Protein AF-A0A0B6YQC0-F1 (afdb_monomer_lite)

Structure (mmCIF, N/CA/C/O backbone):
data_AF-A0A0B6YQC0-F1
#
_entry.id   AF-A0A0B6YQC0-F1
#
loop_
_atom_site.group_PDB
_atom_site.id
_atom_site.type_symbol
_atom_site.label_atom_id
_atom_site.label_alt_id
_atom_site.label_comp_id
_atom_site.label_asym_id
_atom_site.label_entity_id
_atom_site.label_seq_id
_atom_site.pdbx_PDB_ins_code
_atom_site.Cartn_x
_atom_site.Cartn_y
_atom_site.Cartn_z
_atom_site.occupancy
_atom_site.B_iso_or_equiv
_atom_site.auth_seq_id
_atom_site.auth_comp_id
_atom_site.auth_asym_id
_atom_site.auth_atom_id
_atom_site.pdbx_PDB_model_num
ATOM 1 N N . ASP A 1 1 ? 16.874 11.516 -19.514 1.00 49.47 1 ASP A N 1
ATOM 2 C CA . ASP A 1 1 ? 17.128 11.112 -18.123 1.00 49.47 1 ASP A CA 1
ATOM 3 C C . ASP A 1 1 ? 16.400 9.825 -17.816 1.00 49.47 1 ASP A C 1
ATOM 5 O O . ASP A 1 1 ? 15.201 9.734 -18.053 1.00 49.47 1 ASP A O 1
ATOM 9 N N . GLU A 1 2 ? 17.141 8.812 -17.379 1.00 58.00 2 GLU A N 1
ATOM 10 C CA . GLU A 1 2 ? 16.577 7.551 -16.905 1.00 58.00 2 GLU A CA 1
ATOM 11 C C . GLU A 1 2 ? 15.943 7.817 -15.537 1.00 58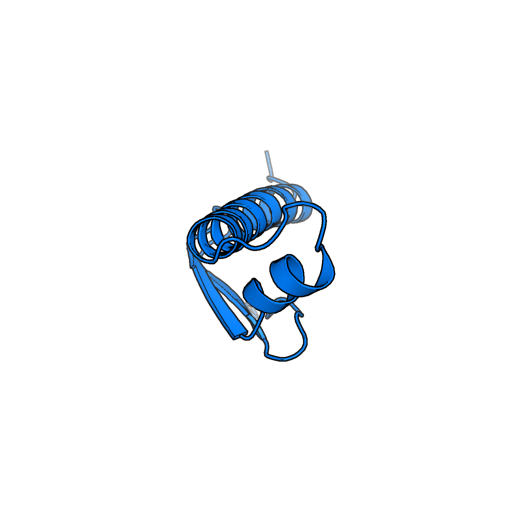.00 2 GLU A C 1
ATOM 13 O O . GLU A 1 2 ? 16.626 8.184 -14.578 1.00 58.00 2 GLU A O 1
ATOM 18 N N . VAL A 1 3 ? 14.614 7.729 -15.456 1.00 61.50 3 VAL A N 1
ATOM 19 C CA . VAL A 1 3 ? 13.921 7.879 -14.177 1.00 61.50 3 VAL A CA 1
ATOM 20 C C . VAL A 1 3 ? 14.267 6.656 -13.347 1.00 61.50 3 VAL A C 1
ATOM 22 O O . VAL A 1 3 ? 13.920 5.534 -13.704 1.00 61.50 3 VAL A O 1
ATOM 25 N N . ASN A 1 4 ? 14.973 6.884 -12.244 1.00 79.00 4 ASN A N 1
ATOM 26 C CA . ASN A 1 4 ? 15.353 5.830 -11.323 1.00 79.00 4 ASN A CA 1
ATOM 27 C C . ASN A 1 4 ? 14.096 5.045 -10.887 1.00 79.00 4 ASN A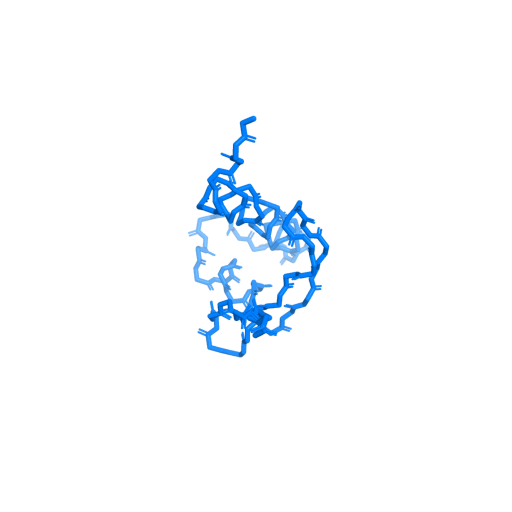 C 1
ATOM 29 O O . ASN A 1 4 ? 13.142 5.630 -10.368 1.00 79.00 4 ASN A O 1
ATOM 33 N N . SER A 1 5 ? 14.106 3.725 -11.086 1.00 78.38 5 SER A N 1
ATOM 34 C CA . SER A 1 5 ? 12.996 2.819 -10.761 1.00 78.38 5 SER A CA 1
ATOM 35 C C . SER A 1 5 ? 12.532 2.934 -9.305 1.00 78.38 5 SER A C 1
ATOM 37 O O . SER A 1 5 ? 11.338 2.815 -9.028 1.00 78.38 5 SER A O 1
ATOM 39 N N . PHE A 1 6 ? 13.437 3.271 -8.382 1.00 84.06 6 PHE A N 1
ATOM 40 C CA . PHE A 1 6 ? 13.101 3.534 -6.983 1.00 84.06 6 PHE A CA 1
ATOM 41 C C . PHE A 1 6 ? 12.189 4.756 -6.820 1.00 84.06 6 PHE A C 1
ATOM 43 O O . PHE A 1 6 ? 11.279 4.732 -5.996 1.00 84.06 6 PHE A O 1
ATOM 50 N N . VAL A 1 7 ? 12.377 5.811 -7.618 1.00 89.88 7 VAL A N 1
ATOM 51 C CA . VAL A 1 7 ? 11.548 7.028 -7.550 1.00 89.88 7 VAL A CA 1
ATOM 52 C C . VAL A 1 7 ? 10.116 6.723 -7.986 1.00 89.88 7 VAL A C 1
ATOM 54 O O . VAL A 1 7 ? 9.169 7.123 -7.309 1.00 89.88 7 VAL A O 1
ATOM 57 N N . GLY A 1 8 ? 9.955 5.958 -9.069 1.00 90.94 8 GLY A N 1
ATOM 58 C CA . GLY A 1 8 ? 8.642 5.483 -9.508 1.00 90.94 8 GLY A CA 1
ATOM 59 C C . GLY A 1 8 ? 7.974 4.577 -8.468 1.00 90.94 8 GLY A C 1
ATOM 60 O O . GLY A 1 8 ? 6.793 4.742 -8.172 1.00 90.94 8 GLY A O 1
ATOM 61 N N . ALA A 1 9 ? 8.737 3.677 -7.841 1.00 91.50 9 ALA A N 1
ATOM 62 C CA . ALA A 1 9 ? 8.219 2.806 -6.789 1.00 91.50 9 ALA A CA 1
ATOM 63 C C . ALA A 1 9 ? 7.728 3.589 -5.557 1.00 91.50 9 ALA A C 1
ATOM 65 O O . ALA A 1 9 ? 6.662 3.277 -5.027 1.00 91.50 9 ALA A O 1
ATOM 66 N N . PHE A 1 10 ? 8.450 4.630 -5.126 1.00 93.75 10 PHE A N 1
ATOM 67 C CA . PHE A 1 10 ? 8.003 5.498 -4.029 1.00 93.75 10 PHE A CA 1
ATOM 68 C C . PHE A 1 10 ? 6.742 6.285 -4.380 1.00 93.75 10 PHE A C 1
ATOM 70 O O . PHE A 1 10 ? 5.843 6.393 -3.548 1.00 93.75 10 PHE A O 1
ATOM 77 N N . HIS A 1 11 ? 6.653 6.807 -5.604 1.00 94.75 11 HIS A N 1
ATOM 78 C CA . HIS A 1 11 ? 5.439 7.464 -6.083 1.00 94.75 11 HIS A CA 1
ATOM 79 C C . HIS A 1 11 ? 4.228 6.524 -5.986 1.00 94.75 11 HIS A C 1
ATOM 81 O O . HIS A 1 11 ? 3.193 6.884 -5.422 1.00 94.75 11 HIS A O 1
ATOM 87 N N . ASP A 1 12 ? 4.379 5.289 -6.456 1.00 95.44 12 ASP A N 1
ATOM 88 C CA . ASP A 1 12 ? 3.301 4.301 -6.419 1.00 95.44 12 ASP A CA 1
ATOM 89 C C . ASP A 1 12 ? 2.956 3.860 -4.993 1.00 95.44 12 ASP A C 1
ATOM 91 O O . ASP A 1 12 ? 1.786 3.631 -4.689 1.00 95.44 12 ASP A O 1
ATOM 95 N N . ALA A 1 13 ? 3.937 3.813 -4.087 1.00 95.56 13 ALA A N 1
ATOM 96 C CA . ALA A 1 13 ? 3.699 3.540 -2.671 1.00 95.56 13 ALA A CA 1
ATOM 97 C C . ALA A 1 13 ? 2.834 4.625 -2.003 1.00 95.56 13 ALA A C 1
ATOM 99 O O . ALA A 1 13 ? 1.968 4.308 -1.187 1.00 95.56 13 ALA A O 1
ATOM 100 N N . VAL A 1 14 ? 3.012 5.900 -2.371 1.00 97.38 14 VAL A N 1
ATOM 101 C CA . VAL A 1 14 ? 2.165 6.997 -1.870 1.00 97.38 14 VAL A CA 1
ATOM 102 C C . VAL A 1 14 ? 0.732 6.868 -2.388 1.00 97.38 14 VAL A C 1
ATOM 104 O O . VAL A 1 14 ? -0.209 7.070 -1.620 1.00 97.38 14 VAL A O 1
ATOM 107 N N . ILE A 1 15 ? 0.550 6.486 -3.656 1.00 97.56 15 ILE A N 1
ATOM 108 C CA . ILE A 1 15 ? -0.780 6.210 -4.222 1.00 97.56 15 ILE A CA 1
ATOM 109 C C . ILE A 1 15 ? -1.455 5.065 -3.463 1.00 97.56 15 ILE A C 1
ATOM 111 O O . ILE A 1 15 ? -2.592 5.212 -3.014 1.00 97.56 15 ILE A O 1
ATOM 115 N N . LEU A 1 16 ? -0.747 3.950 -3.268 1.00 97.88 16 LEU A N 1
ATOM 116 C CA . LEU A 1 16 ? -1.241 2.797 -2.517 1.00 97.88 16 LEU A CA 1
ATOM 117 C C . LEU A 1 16 ? -1.670 3.184 -1.095 1.00 97.88 16 LEU A C 1
ATOM 119 O O . LEU A 1 16 ? -2.766 2.827 -0.660 1.00 97.88 16 LEU A O 1
ATOM 123 N N . TYR A 1 17 ? -0.843 3.968 -0.397 1.00 97.81 17 TYR A N 1
ATOM 124 C CA . TYR A 1 17 ? -1.171 4.488 0.928 1.00 97.81 17 TYR A CA 1
ATOM 125 C C . TYR A 1 17 ? -2.422 5.369 0.908 1.00 97.81 17 TYR A C 1
ATOM 127 O O . TYR A 1 17 ? -3.297 5.198 1.754 1.00 97.81 17 TYR A O 1
ATOM 135 N N . ALA A 1 18 ? -2.543 6.281 -0.058 1.00 97.94 18 ALA A N 1
ATOM 136 C CA . ALA A 1 18 ? -3.701 7.164 -0.171 1.00 97.94 18 ALA A CA 1
ATOM 137 C C . ALA A 1 18 ? -5.006 6.379 -0.383 1.00 97.94 18 ALA A C 1
ATOM 139 O O . ALA A 1 18 ? -6.023 6.701 0.234 1.00 97.94 18 ALA A O 1
ATOM 140 N N . ILE A 1 19 ? -4.971 5.321 -1.199 1.00 98.00 19 ILE A N 1
ATOM 141 C CA . ILE A 1 19 ? -6.127 4.446 -1.423 1.00 98.00 19 ILE A CA 1
ATOM 142 C C . ILE A 1 19 ? -6.510 3.715 -0.127 1.00 98.00 19 ILE A C 1
ATOM 144 O O . ILE A 1 19 ? -7.661 3.796 0.307 1.00 98.00 19 ILE A O 1
ATOM 148 N N . ALA A 1 20 ? -5.548 3.060 0.528 1.00 98.12 20 ALA A N 1
ATOM 149 C CA . ALA A 1 20 ? -5.792 2.319 1.767 1.00 98.12 20 ALA A CA 1
ATOM 150 C C . ALA A 1 20 ? -6.256 3.229 2.919 1.00 98.12 20 ALA A C 1
ATOM 152 O O . ALA A 1 20 ? -7.126 2.853 3.711 1.00 98.12 20 ALA A O 1
ATOM 153 N N . LEU A 1 21 ? -5.718 4.448 3.004 1.00 98.12 21 LEU A N 1
ATOM 154 C CA . LEU A 1 21 ? -6.141 5.456 3.974 1.00 98.12 21 LEU A CA 1
ATOM 155 C C . LEU A 1 21 ? -7.582 5.904 3.716 1.00 98.12 21 LEU A C 1
ATOM 157 O O . LEU A 1 21 ? -8.368 5.983 4.657 1.00 98.12 21 LEU A O 1
ATOM 161 N N . ASN A 1 22 ? -7.951 6.156 2.460 1.00 98.25 22 ASN A N 1
ATOM 162 C CA . ASN A 1 22 ? -9.313 6.543 2.099 1.00 98.25 22 ASN A CA 1
ATOM 163 C C . ASN A 1 22 ? -10.336 5.455 2.476 1.00 98.25 22 ASN A C 1
ATOM 165 O O . ASN A 1 22 ? -11.371 5.748 3.073 1.00 98.25 22 ASN A O 1
ATOM 169 N N . GLU A 1 23 ? -10.018 4.188 2.208 1.00 97.88 23 GLU A N 1
ATOM 170 C CA . GLU A 1 23 ? -10.837 3.039 2.622 1.00 97.88 23 GLU A CA 1
ATOM 171 C C . GLU A 1 23 ? -10.926 2.911 4.152 1.00 97.88 23 GLU A C 1
ATOM 173 O O . GLU A 1 23 ? -11.979 2.572 4.693 1.00 97.88 23 GLU A O 1
ATOM 178 N N . SER A 1 24 ? -9.831 3.201 4.858 1.00 97.88 24 SER A N 1
ATOM 179 C CA . SER A 1 24 ? -9.783 3.190 6.325 1.00 97.88 24 SER A CA 1
ATOM 180 C C . SER A 1 24 ? -10.683 4.275 6.920 1.00 97.88 24 SER A C 1
ATOM 182 O O . 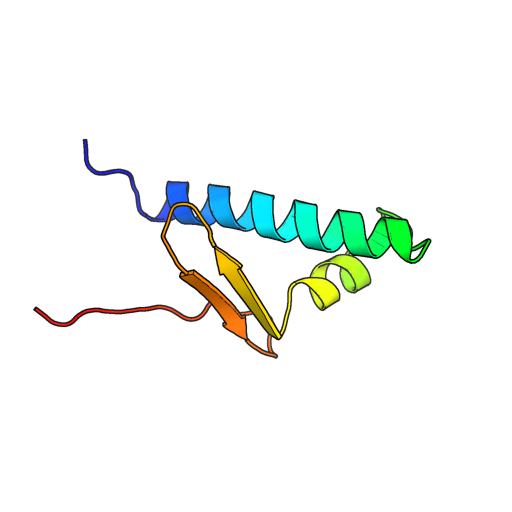SER A 1 24 ? -11.483 3.992 7.812 1.00 97.88 24 SER A O 1
ATOM 184 N N . LEU A 1 25 ? -10.626 5.494 6.378 1.00 97.94 25 LEU A N 1
ATOM 185 C CA . LEU A 1 25 ? -11.490 6.603 6.785 1.00 97.94 25 LEU A CA 1
ATOM 186 C C . LEU A 1 25 ? -12.970 6.285 6.541 1.00 97.94 25 LEU A C 1
ATOM 188 O O . LEU A 1 25 ? -13.793 6.505 7.428 1.00 97.94 25 LEU A O 1
ATOM 192 N N . ALA A 1 26 ? -13.308 5.697 5.388 1.00 98.12 26 ALA A N 1
ATOM 193 C CA . ALA A 1 26 ? -14.673 5.261 5.083 1.00 98.12 26 ALA A CA 1
ATOM 194 C C . ALA A 1 26 ? -15.191 4.185 6.059 1.00 98.12 26 ALA A C 1
ATOM 196 O O . ALA A 1 26 ? -16.389 4.111 6.327 1.00 98.12 26 ALA A O 1
ATOM 197 N N . ALA A 1 27 ? -14.291 3.377 6.622 1.00 97.56 27 ALA A N 1
ATOM 198 C CA . ALA A 1 27 ? -14.596 2.364 7.628 1.00 97.56 27 ALA A CA 1
ATOM 199 C C . ALA A 1 27 ? -14.520 2.879 9.083 1.00 97.56 27 ALA A C 1
ATOM 201 O O . ALA A 1 27 ? -14.597 2.073 10.009 1.00 97.56 27 ALA A O 1
ATOM 202 N N . ASN A 1 28 ? -14.372 4.193 9.309 1.00 97.44 28 ASN A N 1
ATOM 203 C CA . ASN A 1 28 ? -14.147 4.808 10.629 1.00 97.44 28 ASN A CA 1
ATOM 204 C C . ASN A 1 28 ? -12.923 4.248 11.383 1.00 97.44 28 ASN A C 1
ATOM 206 O O . ASN A 1 28 ? -12.864 4.273 12.615 1.00 97.44 28 ASN A O 1
ATOM 210 N N . VAL A 1 29 ? -11.929 3.742 10.654 1.00 97.38 29 VAL A N 1
ATOM 211 C CA . VAL A 1 29 ? -10.649 3.314 11.221 1.00 97.38 29 VAL A CA 1
ATOM 212 C C . VAL A 1 29 ? -9.802 4.553 11.500 1.00 97.38 29 VAL A C 1
ATOM 214 O O . VAL A 1 29 ? -9.669 5.441 10.658 1.00 97.38 29 VAL A O 1
ATOM 217 N N . SER A 1 30 ? -9.199 4.609 12.690 1.00 96.44 30 SER A N 1
ATOM 218 C CA . SER A 1 30 ? -8.266 5.682 13.039 1.00 96.44 30 SER A CA 1
ATOM 219 C C . SER A 1 30 ? -7.067 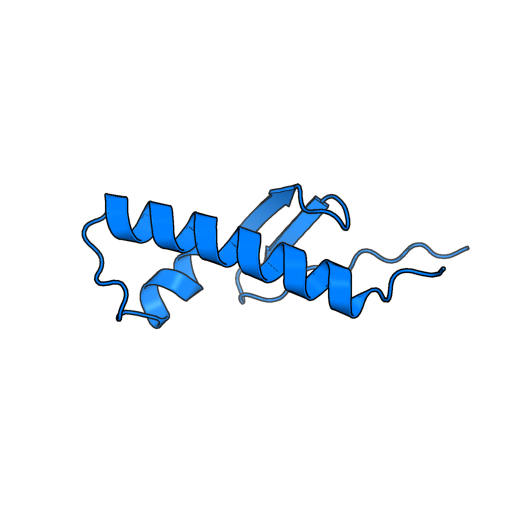5.700 12.093 1.00 96.44 30 SER A C 1
ATOM 221 O O . SER A 1 30 ? -6.438 4.667 11.869 1.00 96.44 30 SER A O 1
ATOM 223 N N . ILE A 1 31 ? -6.665 6.894 11.652 1.00 96.12 31 ILE A N 1
ATOM 224 C CA . ILE A 1 31 ? -5.450 7.097 10.848 1.00 96.12 31 ILE A CA 1
ATOM 225 C C . ILE A 1 31 ? -4.168 6.656 11.573 1.00 96.12 31 ILE A C 1
ATOM 227 O O . ILE A 1 31 ? -3.146 6.414 10.941 1.00 96.12 31 ILE A O 1
ATOM 231 N N . SER A 1 32 ? -4.214 6.544 12.905 1.00 96.75 32 SER A N 1
ATOM 232 C CA . SER A 1 32 ? -3.106 6.036 13.719 1.00 96.75 32 SER A CA 1
ATOM 233 C C . SER A 1 32 ? -3.026 4.507 13.761 1.00 96.75 32 SER A C 1
ATOM 235 O O . SER A 1 32 ? -2.020 3.967 14.221 1.00 96.75 32 SER A O 1
ATOM 237 N N . ASN A 1 33 ? -4.048 3.788 13.281 1.00 97.62 33 ASN A N 1
ATOM 238 C CA . ASN A 1 33 ? -4.020 2.332 13.184 1.00 97.62 33 ASN A CA 1
ATOM 239 C C . ASN A 1 33 ? -3.283 1.897 11.910 1.00 97.62 33 ASN A C 1
ATOM 241 O O . ASN A 1 33 ? -3.883 1.440 10.935 1.00 97.62 33 ASN A O 1
ATOM 245 N N . GLY A 1 34 ? -1.957 2.039 11.938 1.00 96.44 34 GLY A N 1
ATOM 246 C CA . GLY A 1 34 ? -1.094 1.686 10.811 1.00 96.44 34 GLY A CA 1
ATOM 247 C C . GLY A 1 34 ? -1.236 0.225 10.383 1.00 96.44 34 GLY A C 1
ATOM 248 O O . GLY A 1 34 ? -1.210 -0.060 9.194 1.00 96.44 34 GLY A O 1
ATOM 249 N N . SER A 1 35 ? -1.465 -0.704 11.317 1.00 97.06 35 SER A N 1
ATOM 250 C CA . SER A 1 35 ? -1.632 -2.126 10.993 1.00 97.06 35 SER A CA 1
ATOM 251 C C . SER A 1 35 ? -2.868 -2.405 10.139 1.00 97.06 35 SER A C 1
ATOM 253 O O . SER A 1 35 ? -2.808 -3.250 9.250 1.00 97.06 35 SER A O 1
ATOM 255 N N . GLU A 1 36 ? -3.979 -1.716 10.396 1.00 97.31 36 GLU A N 1
ATOM 256 C CA . GLU A 1 36 ? -5.207 -1.858 9.606 1.00 97.31 36 GLU A CA 1
ATOM 257 C C . GLU A 1 36 ? -5.070 -1.195 8.230 1.00 97.31 36 GLU A C 1
ATOM 259 O O . GLU A 1 36 ? -5.481 -1.776 7.226 1.00 97.31 36 GLU A O 1
ATOM 264 N N . ILE A 1 37 ? -4.423 -0.025 8.163 1.00 98.06 37 ILE A N 1
ATOM 265 C CA . ILE A 1 37 ? -4.140 0.658 6.891 1.00 98.06 37 ILE A CA 1
ATOM 266 C C . ILE A 1 37 ? -3.220 -0.207 6.023 1.00 98.06 37 ILE A C 1
ATOM 268 O O . ILE A 1 37 ? -3.528 -0.447 4.859 1.00 98.06 37 ILE A O 1
ATOM 272 N N . THR A 1 38 ? -2.129 -0.738 6.582 1.00 97.00 38 THR A N 1
ATOM 273 C CA . THR A 1 38 ? -1.202 -1.614 5.851 1.00 97.00 38 THR A CA 1
ATOM 274 C C . THR A 1 38 ? -1.884 -2.896 5.384 1.00 97.00 38 THR A C 1
ATOM 276 O O . THR A 1 38 ? -1.675 -3.299 4.246 1.00 97.00 38 THR A O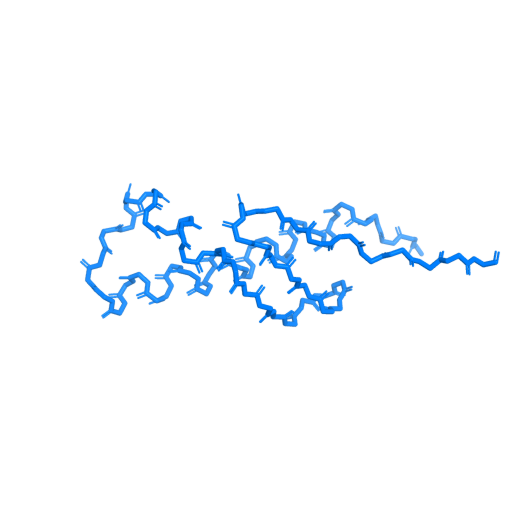 1
ATOM 279 N N . ARG A 1 39 ? -2.768 -3.504 6.187 1.00 97.62 39 ARG A N 1
ATOM 280 C CA . ARG A 1 39 ? -3.523 -4.700 5.768 1.00 97.62 39 ARG A CA 1
ATOM 281 C C . ARG A 1 39 ? -4.373 -4.447 4.521 1.00 97.62 39 ARG A C 1
ATOM 283 O O . ARG A 1 39 ? -4.492 -5.321 3.673 1.00 97.62 39 ARG A O 1
ATOM 290 N N . ARG A 1 40 ? -4.947 -3.249 4.393 1.00 97.38 40 ARG A N 1
ATOM 291 C CA . ARG A 1 40 ? -5.747 -2.839 3.223 1.00 97.38 40 ARG A CA 1
ATOM 292 C C . ARG A 1 40 ? -4.905 -2.590 1.974 1.00 97.38 40 ARG A C 1
ATOM 294 O O . ARG A 1 40 ? -5.454 -2.454 0.883 1.00 97.38 40 ARG A O 1
ATOM 301 N N . MET A 1 41 ? -3.583 -2.523 2.106 1.00 97.88 41 MET A N 1
ATOM 302 C CA . MET A 1 41 ? -2.679 -2.451 0.961 1.00 97.88 41 MET A CA 1
ATOM 303 C C . MET A 1 41 ? -2.404 -3.821 0.334 1.00 97.88 41 MET A C 1
ATOM 305 O O . MET A 1 41 ? -1.921 -3.858 -0.790 1.00 97.88 41 MET A O 1
ATOM 309 N N . TRP A 1 42 ? -2.666 -4.920 1.046 1.00 97.88 42 TRP A N 1
ATOM 310 C CA . TRP A 1 42 ? -2.307 -6.274 0.615 1.00 97.88 42 TRP A CA 1
ATOM 311 C C . TRP A 1 42 ? -3.328 -6.852 -0.368 1.00 97.88 42 TRP A C 1
ATOM 313 O O . TRP A 1 42 ? -4.475 -6.405 -0.418 1.00 97.88 42 TRP A O 1
ATOM 323 N N . ASN A 1 43 ? -2.902 -7.867 -1.120 1.00 97.19 43 ASN A N 1
ATOM 324 C CA . ASN A 1 43 ? -3.708 -8.633 -2.073 1.00 97.19 43 ASN A CA 1
ATOM 325 C C . ASN A 1 43 ? -4.528 -7.762 -3.040 1.00 97.19 43 ASN A C 1
ATOM 327 O O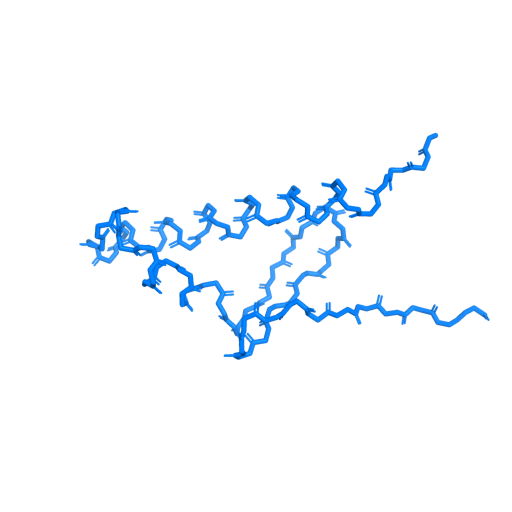 . ASN A 1 43 ? -5.749 -7.902 -3.160 1.00 97.19 43 ASN A O 1
ATOM 331 N N . ARG A 1 44 ? -3.871 -6.803 -3.696 1.00 95.88 44 ARG A N 1
ATOM 332 C CA . ARG A 1 44 ? -4.545 -5.862 -4.597 1.00 95.88 44 ARG A CA 1
ATOM 333 C C . ARG A 1 44 ? -3.673 -5.437 -5.760 1.00 95.88 44 ARG A C 1
ATOM 335 O O . ARG A 1 44 ? -2.450 -5.405 -5.668 1.00 95.88 44 ARG A O 1
ATOM 342 N N . THR A 1 45 ? -4.342 -4.991 -6.815 1.00 96.50 45 THR A N 1
ATOM 343 C CA . THR A 1 45 ? -3.710 -4.453 -8.016 1.00 96.50 45 THR A CA 1
ATOM 344 C C . THR A 1 45 ? -4.247 -3.057 -8.309 1.00 96.50 45 THR A C 1
ATOM 346 O O . THR A 1 45 ? -5.448 -2.810 -8.191 1.00 96.50 45 THR A O 1
ATOM 349 N N . PHE A 1 46 ? -3.366 -2.133 -8.686 1.00 95.56 46 PHE A N 1
ATOM 350 C CA . PHE A 1 46 ? -3.721 -0.774 -9.095 1.00 95.56 46 PHE A CA 1
ATOM 351 C C . PHE A 1 46 ? -2.787 -0.263 -10.197 1.00 95.56 46 PHE A C 1
ATOM 353 O O . PHE A 1 46 ? -1.738 -0.845 -10.471 1.00 95.56 46 PHE A O 1
ATOM 360 N N . THR A 1 47 ? -3.174 0.832 -10.848 1.00 95.38 47 THR A N 1
ATOM 361 C CA . THR A 1 47 ? -2.353 1.487 -11.872 1.00 95.38 47 THR A CA 1
ATOM 362 C C . THR A 1 47 ? -1.519 2.596 -11.237 1.00 95.38 47 THR A C 1
ATOM 364 O O . THR A 1 47 ? -2.069 3.576 -10.734 1.00 95.38 47 THR A O 1
ATOM 367 N N . GLY A 1 48 ? -0.200 2.429 -11.262 1.00 92.62 48 GLY A N 1
ATOM 368 C CA . GLY A 1 48 ? 0.791 3.424 -10.862 1.00 92.62 48 GLY A CA 1
ATOM 369 C C . GLY A 1 48 ? 1.522 4.033 -12.061 1.00 92.62 48 GLY A C 1
ATOM 370 O O . GLY A 1 48 ? 1.242 3.718 -13.219 1.00 92.62 48 GLY A O 1
ATOM 371 N N . ILE A 1 49 ? 2.500 4.898 -11.789 1.00 92.25 49 ILE A N 1
ATOM 372 C CA . ILE A 1 49 ? 3.347 5.510 -12.823 1.00 92.25 49 ILE A CA 1
ATOM 373 C C . ILE A 1 49 ? 4.348 4.513 -13.410 1.00 92.25 49 ILE A C 1
ATOM 375 O O . ILE A 1 49 ? 4.772 4.667 -14.552 1.00 92.25 49 ILE A O 1
ATOM 379 N N . THR A 1 50 ? 4.696 3.468 -12.654 1.00 88.81 50 THR A N 1
ATOM 380 C CA . THR A 1 50 ? 5.528 2.358 -13.148 1.00 88.81 50 THR A CA 1
ATOM 381 C C . THR A 1 50 ? 4.720 1.285 -13.886 1.00 88.81 50 THR A C 1
ATOM 383 O O . THR A 1 50 ? 5.268 0.247 -14.244 1.00 88.81 50 THR A O 1
ATOM 386 N N . GLY A 1 51 ? 3.429 1.533 -14.142 1.00 90.94 51 GLY A N 1
ATOM 387 C CA . GLY A 1 51 ? 2.513 0.598 -14.790 1.00 90.94 51 GLY A CA 1
ATOM 388 C C . GLY A 1 51 ? 1.596 -0.106 -13.792 1.00 90.94 51 GLY A C 1
ATOM 389 O O . GLY A 1 51 ? 1.158 0.480 -12.801 1.00 90.94 51 GLY A O 1
ATOM 390 N N . THR A 1 52 ? 1.259 -1.362 -14.074 1.00 93.56 52 THR A N 1
ATOM 391 C CA . THR A 1 52 ? 0.436 -2.174 -13.172 1.00 93.56 52 THR A CA 1
ATOM 392 C C . THR A 1 52 ? 1.248 -2.541 -11.936 1.00 93.56 52 THR A C 1
ATOM 394 O O . THR A 1 52 ? 2.336 -3.094 -12.038 1.00 93.56 52 THR A O 1
ATOM 397 N N . VAL A 1 53 ? 0.713 -2.241 -10.757 1.00 94.50 53 VAL A N 1
ATOM 398 C CA . VAL A 1 53 ? 1.330 -2.562 -9.472 1.00 94.50 53 VAL A CA 1
ATOM 399 C C . VAL A 1 53 ? 0.444 -3.568 -8.764 1.00 94.50 53 VAL A C 1
ATOM 401 O O . VAL A 1 53 ? -0.726 -3.279 -8.519 1.00 94.50 53 VAL A O 1
ATOM 404 N N . SER A 1 54 ? 0.998 -4.728 -8.424 1.00 95.81 54 SER A N 1
ATOM 405 C CA . SER A 1 54 ? 0.304 -5.750 -7.637 1.00 95.81 54 SER A CA 1
ATOM 406 C C . SER A 1 54 ? 1.041 -5.992 -6.330 1.00 95.81 54 SER A C 1
ATOM 408 O O . SER A 1 54 ? 2.263 -6.138 -6.332 1.00 95.81 54 SER A O 1
ATOM 410 N N . ILE A 1 55 ? 0.290 -6.010 -5.234 1.00 97.56 55 ILE A N 1
ATOM 411 C CA . ILE A 1 55 ? 0.750 -6.378 -3.899 1.00 97.56 55 ILE A CA 1
ATOM 412 C C . ILE A 1 55 ? 0.130 -7.728 -3.565 1.00 97.56 55 ILE A C 1
ATOM 414 O O . ILE A 1 55 ? -1.090 -7.877 -3.671 1.00 97.56 55 ILE A O 1
ATOM 418 N N . ASP A 1 56 ? 0.952 -8.698 -3.186 1.00 95.94 56 ASP A N 1
ATOM 419 C CA . ASP A 1 56 ? 0.498 -10.040 -2.846 1.00 95.94 56 ASP A CA 1
ATOM 420 C C . ASP A 1 56 ? -0.169 -10.108 -1.461 1.00 95.94 56 ASP A C 1
ATOM 422 O O . ASP A 1 56 ? -0.352 -9.111 -0.753 1.00 95.94 56 ASP A O 1
ATOM 426 N N . GLU A 1 57 ? -0.575 -11.316 -1.080 1.00 96.38 57 GLU A N 1
ATOM 427 C CA . GLU A 1 57 ? -1.223 -11.599 0.203 1.00 96.38 57 GLU A CA 1
ATOM 428 C C . GLU A 1 57 ? -0.305 -11.411 1.418 1.00 96.38 57 GLU A C 1
ATOM 430 O O . GLU A 1 57 ? -0.811 -11.281 2.533 1.00 96.38 57 GLU A O 1
ATOM 435 N N . ASN A 1 58 ? 1.014 -11.360 1.216 1.00 96.31 58 ASN A N 1
ATOM 436 C CA . ASN A 1 58 ? 2.009 -11.120 2.260 1.00 96.31 58 ASN A CA 1
ATOM 437 C C . ASN A 1 58 ? 2.392 -9.637 2.379 1.00 96.31 58 ASN A C 1
ATOM 439 O O . ASN A 1 58 ? 3.106 -9.262 3.310 1.00 96.31 58 ASN A O 1
ATOM 443 N N . GLY A 1 59 ? 1.900 -8.792 1.470 1.00 94.31 59 GLY A N 1
ATOM 444 C CA . GLY A 1 59 ? 2.216 -7.370 1.429 1.00 94.31 59 GLY A CA 1
ATOM 445 C C . GLY A 1 59 ? 3.435 -7.018 0.584 1.00 94.31 59 GLY A C 1
ATOM 446 O O . GLY A 1 59 ? 3.864 -5.862 0.615 1.00 94.31 59 GLY A O 1
ATOM 447 N N . ASP A 1 60 ? 3.969 -7.970 -0.177 1.00 95.25 60 ASP A N 1
ATOM 448 C CA . ASP A 1 60 ? 5.113 -7.759 -1.052 1.00 95.25 60 ASP A CA 1
ATOM 449 C C . ASP A 1 60 ? 4.653 -7.333 -2.445 1.00 95.25 60 ASP A C 1
ATOM 451 O O . ASP A 1 60 ? 3.629 -7.773 -2.969 1.00 95.25 60 ASP A O 1
ATOM 455 N N . ARG A 1 61 ? 5.418 -6.439 -3.075 1.00 92.06 61 ARG A N 1
ATOM 456 C CA . ARG A 1 61 ? 5.147 -6.035 -4.454 1.00 92.06 61 ARG A CA 1
ATOM 457 C C . ARG A 1 61 ? 5.631 -7.118 -5.415 1.00 92.06 61 ARG A C 1
ATOM 459 O O . ARG A 1 61 ? 6.816 -7.449 -5.420 1.00 92.06 61 ARG A O 1
ATOM 466 N N . ASN A 1 62 ? 4.752 -7.567 -6.307 1.00 89.44 62 ASN A N 1
ATOM 467 C CA . ASN A 1 62 ? 5.128 -8.455 -7.401 1.00 89.44 62 ASN A CA 1
ATOM 468 C C . ASN A 1 62 ? 6.073 -7.712 -8.351 1.00 89.44 62 ASN A C 1
ATOM 470 O O . ASN A 1 62 ? 5.758 -6.621 -8.838 1.00 89.44 62 ASN A O 1
ATOM 474 N N . ALA A 1 63 ? 7.243 -8.296 -8.594 1.00 78.06 63 ALA A N 1
ATOM 475 C CA . ALA A 1 63 ? 8.231 -7.739 -9.501 1.00 78.06 63 ALA A CA 1
ATOM 476 C C . ALA A 1 63 ? 8.023 -8.301 -10.913 1.00 78.06 63 ALA A C 1
ATOM 478 O O . ALA A 1 63 ? 8.226 -9.492 -11.151 1.00 78.06 63 ALA A O 1
ATOM 479 N N . ASP A 1 64 ? 7.638 -7.432 -11.845 1.00 71.31 64 ASP A N 1
ATOM 480 C CA . ASP A 1 64 ? 7.569 -7.776 -13.261 1.00 71.31 64 ASP A CA 1
ATOM 481 C C . ASP A 1 64 ? 8.958 -7.618 -13.892 1.00 71.31 64 ASP A C 1
ATOM 483 O O . ASP A 1 64 ? 9.519 -6.521 -13.941 1.00 71.31 64 ASP A O 1
ATOM 487 N N . TYR A 1 65 ? 9.518 -8.723 -14.386 1.00 64.06 65 TYR A N 1
ATOM 488 C CA . TYR A 1 65 ? 10.780 -8.736 -15.124 1.00 64.06 65 TYR A CA 1
ATOM 489 C C . TYR A 1 65 ? 10.525 -9.102 -16.584 1.00 64.06 65 TYR A C 1
ATOM 491 O O . TYR A 1 65 ? 9.830 -10.071 -16.881 1.00 64.06 65 TYR A O 1
ATOM 499 N N . SER A 1 66 ? 11.131 -8.352 -17.503 1.00 68.69 66 SER A N 1
ATOM 500 C CA . SER A 1 66 ? 11.255 -8.760 -18.904 1.00 68.69 66 SER A CA 1
ATOM 501 C C . SER A 1 66 ? 12.665 -9.288 -19.136 1.00 68.69 66 SER A C 1
ATOM 503 O O . SER A 1 66 ? 13.637 -8.608 -18.810 1.00 68.69 66 SER A O 1
ATOM 505 N N . LEU A 1 67 ? 12.780 -10.494 -19.691 1.00 61.28 67 LEU A N 1
ATOM 506 C CA . LEU A 1 67 ? 14.040 -10.975 -20.252 1.00 61.28 67 LEU A CA 1
ATOM 507 C C . LEU A 1 67 ? 14.122 -10.474 -21.699 1.00 61.28 67 LEU A C 1
ATOM 509 O O . LEU A 1 67 ? 13.184 -10.690 -22.467 1.00 61.28 67 LEU A O 1
ATOM 513 N N . LEU A 1 68 ? 15.212 -9.775 -22.024 1.00 48.44 68 LEU A N 1
ATOM 514 C CA . LEU A 1 68 ? 15.548 -9.315 -23.376 1.00 48.44 68 LEU A CA 1
ATOM 515 C C . LEU A 1 68 ? 16.415 -10.347 -24.100 1.00 48.44 68 LEU A C 1
ATOM 517 O O . LEU A 1 68 ? 17.291 -10.941 -23.429 1.00 48.44 68 LEU A O 1
#

Secondary structure (DSSP, 8-state):
----HHHHHHHHHHHHHHHHHHHHHHTT--TT-HHHHHHTTSSEEEEETTEEEEE-TTSPBP------

Foldseek 3Di:
DPDPPVVQVVQVVVVLLVVLVVVCVVVVHDPVPVVSSLQSSAQDWDQGPVGIWHHYNVRDIDDDDDDD

InterPro domains:
  IPR001170 Adenylyl cyclase class-4/guanylyl cyclase [PR00255] (10-28)
  IPR001170 Adenylyl cyclase class-4/guanylyl cyclase [PR00255] (48-65)
  IPR001828 Receptor, ligand binding region [PF01094] (3-68)
  IPR028082 Periplasmic binding protein-like I [SSF53822] (2-68)
  IPR052612 Atrial Natriuretic Peptide Clearance Receptor [PTHR44755] (2-56)

Radius of gyration: 13.44 Å; chains: 1; bounding box: 32×23×37 Å

Organism: NCBI:txid1028688

pLDDT: mean 90.72, std 12.22, range [48.44, 98.25]

Sequence (68 aa):
DEVNSFVGAFHDAVILYAIALNESLAANVSISNGSEITRRMWNRTFTGITGTVSIDENGDRNADYSLL